Protein AF-A0A8J6X9X0-F1 (afdb_monomer_lite)

Foldseek 3Di:
DDPPDDVVNLQVVVCVVVCVVCVVVVQDDKDWDWADPDPFKIKIWIDGVDIDIDIDGPVRSVCVVVVPVVD

Organism: NCBI:txid2748662

Secondary structure (DSSP, 8-state):
------HHHHHHHHHHHHHHHHHHTT--S-EEEEEEEETTEEEEEEEESEEEEEEEEHHHHHHHHHTTS--

Sequence (71 aa):
MQQNYSIEAMQECIQSKLYMILSESGFGKIEINVEQIRVDKVAITIQSGVSLRFIFTKDDIQSWLHLKQLE

Radius of gyration: 12.73 Å; chains: 1; bounding box: 24×27×37 Å

Structure (mmCIF, N/CA/C/O backbone):
data_AF-A0A8J6X9X0-F1
#
_entry.id   AF-A0A8J6X9X0-F1
#
loop_
_atom_site.group_PDB
_atom_site.id
_atom_site.type_symbol
_atom_site.label_atom_id
_atom_site.label_alt_id
_atom_site.label_comp_id
_atom_site.label_asym_id
_atom_site.label_entity_id
_atom_site.label_seq_id
_atom_site.pdbx_PDB_ins_code
_atom_site.Cartn_x
_atom_site.Cartn_y
_atom_site.Cartn_z
_atom_site.occupancy
_atom_site.B_iso_or_equiv
_atom_site.auth_seq_id
_atom_site.auth_comp_id
_atom_site.auth_asym_id
_atom_site.auth_atom_id
_atom_site.pdbx_PDB_model_num
ATOM 1 N N . MET A 1 1 ? 8.691 8.520 -23.361 1.00 39.47 1 MET A N 1
ATOM 2 C CA . MET A 1 1 ? 9.728 8.172 -22.366 1.00 39.47 1 MET A CA 1
ATOM 3 C C . MET A 1 1 ? 9.000 7.770 -21.092 1.00 39.47 1 MET A C 1
ATOM 5 O O . MET A 1 1 ? 8.319 8.617 -20.535 1.00 39.47 1 MET A O 1
ATOM 9 N N . GLN A 1 2 ? 9.027 6.493 -20.697 1.00 43.94 2 GLN A N 1
ATOM 10 C CA . GLN A 1 2 ? 8.420 6.053 -19.432 1.00 43.94 2 GLN A CA 1
ATOM 11 C C . GLN A 1 2 ? 9.278 6.589 -18.278 1.00 43.94 2 GLN A C 1
ATOM 13 O O . GLN A 1 2 ? 10.456 6.245 -18.183 1.00 43.94 2 GLN A O 1
ATOM 18 N N . GLN A 1 3 ? 8.720 7.469 -17.441 1.00 50.66 3 GLN A N 1
ATOM 19 C CA . GLN A 1 3 ? 9.374 7.876 -16.198 1.00 50.66 3 GLN A CA 1
ATOM 20 C C . GLN A 1 3 ? 9.391 6.663 -15.267 1.00 50.66 3 GLN A C 1
ATOM 22 O O . GLN A 1 3 ? 8.362 6.243 -14.745 1.00 50.66 3 GLN A O 1
ATOM 27 N N . ASN A 1 4 ? 10.562 6.054 -15.117 1.00 53.91 4 ASN A N 1
ATOM 28 C CA . ASN A 1 4 ? 10.748 4.909 -14.243 1.00 53.91 4 ASN A CA 1
ATOM 29 C C . ASN A 1 4 ? 10.929 5.443 -12.814 1.00 53.91 4 ASN A C 1
ATOM 31 O O . ASN A 1 4 ? 12.047 5.736 -12.395 1.00 53.91 4 ASN A O 1
ATOM 35 N N . TYR A 1 5 ? 9.825 5.676 -12.098 1.00 60.12 5 TYR A N 1
ATOM 36 C CA . TYR A 1 5 ? 9.885 6.149 -10.713 1.00 60.12 5 TYR A CA 1
ATOM 37 C C . TYR A 1 5 ? 10.587 5.112 -9.830 1.00 60.12 5 TYR A C 1
ATOM 39 O O . TYR A 1 5 ? 10.294 3.914 -9.908 1.00 60.12 5 TYR A O 1
ATOM 47 N N . SER A 1 6 ? 11.516 5.568 -8.984 1.00 70.31 6 SER A N 1
ATOM 48 C CA . SER A 1 6 ? 12.117 4.706 -7.969 1.00 70.31 6 SER A CA 1
ATOM 49 C C . SER A 1 6 ? 11.034 4.226 -7.000 1.00 70.31 6 SER A C 1
ATOM 51 O O . SER A 1 6 ? 10.035 4.906 -6.756 1.00 70.31 6 SER A O 1
ATOM 53 N N . ILE A 1 7 ? 11.211 3.022 -6.458 1.00 69.50 7 ILE A N 1
ATOM 54 C CA . ILE A 1 7 ? 10.252 2.448 -5.506 1.00 69.50 7 ILE A CA 1
ATOM 55 C C . ILE A 1 7 ? 10.145 3.318 -4.262 1.00 69.50 7 ILE A C 1
ATOM 57 O O . ILE A 1 7 ? 9.036 3.535 -3.801 1.00 69.50 7 ILE A O 1
ATOM 61 N N . GLU A 1 8 ? 11.256 3.887 -3.802 1.00 73.56 8 GLU A N 1
ATOM 62 C CA . GLU A 1 8 ? 11.296 4.812 -2.667 1.00 73.56 8 GLU A CA 1
ATOM 63 C C . GLU A 1 8 ? 10.394 6.034 -2.902 1.00 73.56 8 GLU A C 1
ATOM 65 O O . GLU A 1 8 ? 9.541 6.339 -2.073 1.00 73.56 8 GLU A O 1
ATOM 70 N N . ALA A 1 9 ? 10.471 6.661 -4.083 1.00 74.81 9 ALA A N 1
ATOM 71 C CA . ALA A 1 9 ? 9.606 7.791 -4.425 1.00 74.81 9 ALA A CA 1
ATOM 72 C C . ALA A 1 9 ? 8.121 7.388 -4.513 1.00 74.81 9 ALA A C 1
ATOM 74 O O . ALA A 1 9 ? 7.235 8.144 -4.108 1.00 74.81 9 ALA A O 1
ATOM 75 N N . MET A 1 10 ? 7.830 6.181 -5.017 1.00 74.38 10 MET A N 1
ATOM 76 C CA . MET A 1 10 ? 6.466 5.643 -5.019 1.00 74.38 10 MET A CA 1
ATOM 77 C C . MET A 1 10 ? 5.972 5.367 -3.593 1.00 74.38 10 MET A C 1
ATOM 79 O O . MET A 1 10 ? 4.831 5.696 -3.283 1.00 74.38 10 MET A O 1
ATOM 83 N N . GLN A 1 11 ? 6.813 4.806 -2.720 1.00 77.19 11 GLN A N 1
ATOM 84 C CA . GLN A 1 11 ? 6.481 4.523 -1.323 1.00 77.19 11 GLN A CA 1
ATOM 85 C C . GLN A 1 11 ? 6.121 5.804 -0.571 1.00 77.19 11 GLN A C 1
ATOM 87 O O . GLN A 1 11 ? 5.036 5.866 0.005 1.00 77.19 11 GLN A O 1
ATOM 92 N N . GLU A 1 12 ? 6.968 6.835 -0.636 1.00 80.75 12 GLU A N 1
ATOM 93 C CA . GLU A 1 12 ? 6.715 8.120 0.027 1.00 80.75 12 GLU A CA 1
ATOM 94 C C . GLU A 1 12 ? 5.411 8.763 -0.462 1.00 80.75 12 GLU A C 1
ATOM 96 O O . GLU A 1 12 ? 4.590 9.224 0.337 1.00 80.75 12 GLU A O 1
ATOM 101 N N . CYS A 1 13 ? 5.169 8.741 -1.777 1.00 79.75 13 CYS A N 1
ATOM 102 C CA . CYS A 1 13 ? 3.962 9.323 -2.355 1.00 79.75 13 CYS A CA 1
ATOM 103 C C . CYS A 1 13 ? 2.692 8.560 -1.943 1.00 79.75 13 CYS A C 1
ATOM 105 O O . CYS A 1 13 ? 1.693 9.176 -1.560 1.00 79.75 13 CYS A O 1
ATOM 107 N N . ILE A 1 14 ? 2.732 7.223 -1.986 1.00 82.56 14 ILE A N 1
ATOM 108 C CA . ILE A 1 14 ? 1.628 6.354 -1.562 1.00 82.56 14 ILE A CA 1
ATOM 109 C C . ILE A 1 14 ? 1.324 6.577 -0.076 1.00 82.56 14 ILE A C 1
ATOM 111 O O . ILE A 1 14 ? 0.163 6.781 0.285 1.00 82.56 14 ILE A O 1
ATOM 115 N N . GLN A 1 15 ? 2.353 6.565 0.777 1.00 82.44 15 GLN A N 1
ATOM 116 C CA . GLN A 1 15 ? 2.208 6.762 2.219 1.00 82.44 15 GLN A CA 1
ATOM 117 C C . GLN A 1 15 ? 1.600 8.127 2.532 1.00 82.44 15 GLN A C 1
ATOM 119 O O . GLN A 1 15 ? 0.609 8.190 3.253 1.00 82.44 15 GLN A O 1
ATOM 124 N N . SER A 1 16 ? 2.130 9.203 1.946 1.00 82.44 16 SER A N 1
ATOM 125 C CA . SER A 1 16 ? 1.624 10.561 2.164 1.00 82.44 16 SER A CA 1
ATOM 126 C C . SER A 1 16 ? 0.154 10.705 1.745 1.00 82.44 16 SER A C 1
ATOM 128 O O . SER A 1 16 ? -0.664 11.214 2.515 1.00 82.44 16 SER A O 1
ATOM 130 N N . LYS A 1 17 ? -0.216 10.195 0.561 1.00 79.81 17 LYS A N 1
ATOM 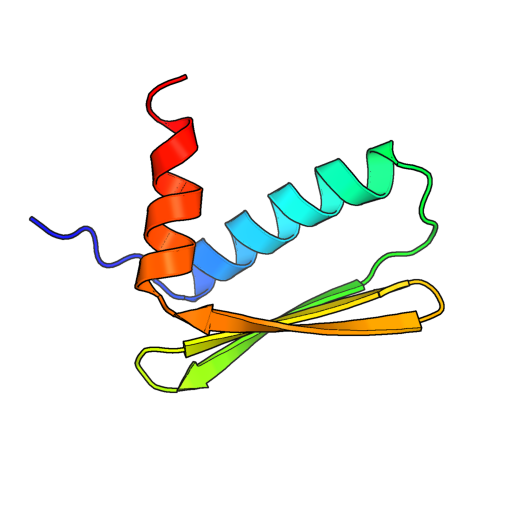131 C CA . LYS A 1 17 ? -1.593 10.279 0.042 1.00 79.81 17 LYS A CA 1
ATOM 132 C C . LYS A 1 17 ? -2.583 9.486 0.882 1.00 79.81 17 LYS A C 1
ATOM 134 O O . LYS A 1 17 ? -3.635 10.007 1.243 1.00 79.81 17 LYS A O 1
ATOM 139 N N . LEU A 1 18 ? -2.269 8.227 1.172 1.00 81.38 18 LEU A N 1
ATOM 140 C CA . LEU A 1 18 ? -3.169 7.376 1.943 1.00 81.38 18 LEU A CA 1
ATOM 141 C C . LEU A 1 18 ? -3.289 7.864 3.386 1.00 81.38 18 LEU A C 1
ATOM 143 O O . LEU A 1 18 ? -4.388 7.847 3.932 1.00 81.38 18 LEU A O 1
ATOM 147 N N . TYR A 1 19 ? -2.200 8.356 3.982 1.00 81.38 19 TYR A N 1
ATOM 148 C CA . TYR A 1 19 ? -2.246 8.960 5.308 1.00 81.38 19 TYR A CA 1
ATOM 149 C C . TYR A 1 19 ? -3.178 10.177 5.337 1.00 81.38 19 TYR A C 1
ATOM 151 O O . TYR A 1 19 ? -4.033 10.256 6.214 1.00 81.38 19 TYR A O 1
ATOM 159 N N . MET A 1 20 ? -3.084 11.081 4.354 1.00 80.31 20 MET A N 1
ATOM 160 C CA . MET A 1 20 ? -3.982 12.238 4.242 1.00 80.31 20 MET A CA 1
ATOM 161 C C . MET A 1 20 ? -5.454 11.798 4.189 1.00 80.31 20 MET A C 1
ATOM 163 O O . MET A 1 20 ? -6.226 12.171 5.065 1.00 80.31 20 MET A O 1
ATOM 167 N N . ILE A 1 21 ? -5.810 10.907 3.258 1.00 77.56 21 ILE A N 1
ATOM 168 C CA . ILE A 1 21 ? -7.193 10.424 3.074 1.00 77.56 21 ILE A CA 1
ATOM 169 C C . ILE A 1 21 ? -7.740 9.752 4.343 1.00 77.56 21 ILE A C 1
ATOM 171 O O . ILE A 1 21 ? -8.875 9.993 4.759 1.00 77.56 21 ILE A O 1
ATOM 175 N N . LEU A 1 22 ? -6.946 8.875 4.958 1.00 77.31 22 LEU A N 1
ATOM 176 C CA . LEU A 1 22 ? -7.394 8.072 6.094 1.00 77.31 22 LEU A CA 1
ATOM 177 C C . LEU A 1 22 ? -7.437 8.888 7.393 1.00 77.31 22 LEU A C 1
ATOM 179 O O . LEU A 1 22 ? -8.344 8.683 8.199 1.00 77.31 22 LEU A O 1
ATOM 183 N N . SER A 1 23 ? -6.513 9.837 7.573 1.00 71.19 23 SER A N 1
ATOM 184 C CA . SER A 1 23 ? -6.516 10.746 8.727 1.00 71.19 23 SER A CA 1
ATOM 185 C C . SER A 1 23 ? -7.701 11.717 8.693 1.00 71.19 23 SER A C 1
ATOM 187 O O . SER A 1 23 ? -8.357 11.905 9.716 1.00 71.19 23 SER A O 1
ATOM 189 N N . GLU A 1 24 ? -8.053 12.254 7.519 1.00 74.31 24 GLU A N 1
ATOM 190 C CA . GLU A 1 24 ? -9.252 13.087 7.333 1.00 74.31 24 GLU A CA 1
ATOM 191 C C . GLU A 1 24 ? -10.548 12.314 7.611 1.00 74.31 24 GLU A C 1
ATOM 193 O O . GLU A 1 24 ? -11.534 12.882 8.077 1.00 74.31 24 GLU A O 1
ATOM 198 N N . SER A 1 25 ? -10.534 11.000 7.386 1.00 71.56 25 SER A N 1
ATOM 199 C CA . SER A 1 25 ? -11.681 10.117 7.615 1.00 71.56 25 SER A CA 1
ATOM 200 C C . SER A 1 25 ? -11.904 9.761 9.096 1.00 71.56 25 SER A C 1
ATOM 202 O O . SER A 1 25 ? -12.840 9.028 9.413 1.00 71.56 25 SER A O 1
ATOM 204 N N . GLY A 1 26 ? -11.054 10.240 10.014 1.00 68.50 26 GLY A N 1
ATOM 205 C CA . GLY A 1 26 ? -11.174 9.979 11.454 1.00 68.50 26 GLY A CA 1
ATOM 206 C C . GLY A 1 26 ? -10.750 8.571 11.885 1.00 68.50 26 GLY A C 1
ATOM 207 O O . GLY A 1 26 ? -11.007 8.177 13.026 1.00 68.50 26 GLY A O 1
ATOM 208 N N . PHE A 1 27 ? -10.090 7.806 11.007 1.00 68.06 27 PHE A N 1
ATOM 209 C CA . PHE A 1 27 ? -9.392 6.593 11.428 1.00 68.06 27 PHE A CA 1
ATOM 210 C C . PHE A 1 27 ? -8.260 6.999 12.384 1.00 68.06 27 PHE A C 1
ATOM 212 O O . PHE A 1 27 ? -7.597 8.009 12.167 1.00 68.06 27 PHE A O 1
ATOM 219 N N . GLY A 1 28 ? -8.088 6.253 13.481 1.00 70.19 28 GLY A N 1
ATOM 220 C CA . GLY A 1 28 ? -7.115 6.557 14.537 1.00 70.19 28 GLY A CA 1
ATOM 221 C C . GLY A 1 28 ? -5.658 6.410 14.079 1.00 70.19 28 GLY A C 1
ATOM 222 O O . GLY A 1 28 ? -5.287 6.789 12.975 1.00 70.19 28 GLY A O 1
ATOM 223 N N . LYS A 1 29 ? -4.780 5.835 14.912 1.00 76.88 29 LYS A N 1
ATOM 224 C CA . LYS A 1 29 ? -3.405 5.556 14.464 1.00 76.88 29 LYS A CA 1
ATOM 225 C C . LYS A 1 29 ? -3.455 4.625 13.240 1.00 76.88 29 LYS A C 1
ATOM 227 O O . LYS A 1 29 ? -3.974 3.511 13.332 1.00 76.88 29 LYS A O 1
ATOM 232 N N . ILE A 1 30 ? -2.949 5.105 12.106 1.00 82.25 30 ILE A N 1
ATOM 233 C CA . ILE A 1 30 ? -2.84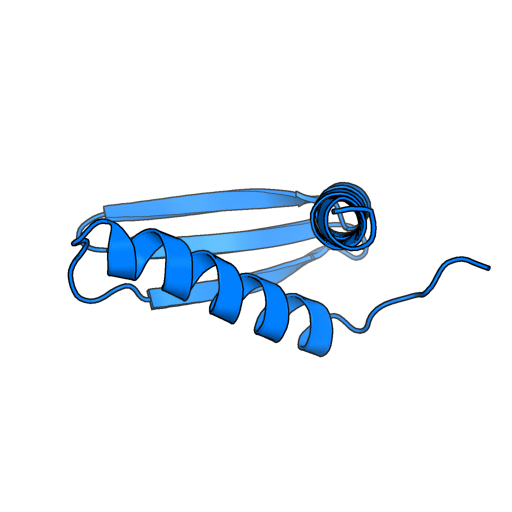7 4.358 10.850 1.00 82.25 30 ILE A CA 1
ATOM 234 C C . ILE A 1 30 ? -1.366 4.136 10.566 1.00 82.25 30 ILE A C 1
ATOM 236 O O . ILE A 1 30 ? -0.587 5.087 10.535 1.00 82.25 30 ILE A O 1
ATOM 240 N N . GLU A 1 31 ? -0.985 2.886 10.338 1.00 86.38 31 GLU A N 1
ATOM 241 C CA . GLU A 1 31 ? 0.349 2.515 9.872 1.00 86.38 31 GLU A CA 1
ATOM 242 C C . GLU A 1 31 ? 0.242 2.001 8.435 1.00 86.38 31 GLU A C 1
ATOM 244 O O . GLU A 1 31 ? -0.597 1.154 8.123 1.00 86.38 31 GLU A O 1
ATOM 249 N N . ILE A 1 32 ? 1.064 2.554 7.542 1.00 87.50 32 ILE A N 1
ATOM 250 C CA . ILE A 1 32 ? 1.050 2.228 6.114 1.00 87.50 32 ILE A CA 1
ATOM 251 C C . ILE A 1 32 ? 2.415 1.679 5.739 1.00 87.50 32 ILE A C 1
ATOM 253 O O . ILE A 1 32 ? 3.409 2.408 5.731 1.00 87.50 32 ILE A O 1
ATOM 257 N N . ASN A 1 33 ? 2.451 0.398 5.393 1.00 88.50 33 ASN A N 1
ATOM 258 C CA . ASN A 1 33 ? 3.642 -0.250 4.875 1.00 88.50 33 ASN A CA 1
ATOM 259 C C . ASN A 1 33 ? 3.487 -0.489 3.376 1.00 88.50 33 ASN A C 1
ATOM 261 O O . ASN A 1 33 ? 2.490 -1.052 2.925 1.00 88.50 33 ASN A O 1
ATOM 265 N N . VAL A 1 34 ? 4.491 -0.092 2.610 1.00 87.62 34 VAL A N 1
ATOM 266 C CA . VAL A 1 34 ? 4.544 -0.331 1.171 1.00 87.62 34 VAL A CA 1
ATOM 267 C C . VAL A 1 34 ? 5.773 -1.184 0.921 1.00 87.62 34 VAL A C 1
ATOM 269 O O . VAL A 1 34 ? 6.864 -0.811 1.330 1.00 87.62 34 VAL A O 1
ATOM 272 N N . GLU A 1 35 ? 5.618 -2.326 0.264 1.00 88.44 35 GLU A N 1
ATOM 273 C CA . GLU A 1 35 ? 6.719 -3.250 -0.004 1.00 88.44 35 GLU A CA 1
ATOM 274 C C . GLU A 1 35 ? 6.711 -3.696 -1.467 1.00 88.44 35 GLU A C 1
ATOM 276 O O . GLU A 1 35 ? 5.665 -4.006 -2.042 1.00 88.44 35 GLU A O 1
ATOM 281 N N . GLN A 1 36 ? 7.884 -3.754 -2.093 1.00 87.06 36 GLN A N 1
ATOM 282 C CA . GLN A 1 36 ? 8.008 -4.392 -3.396 1.00 87.06 36 GLN A CA 1
ATOM 283 C C . GLN A 1 36 ? 8.058 -5.910 -3.200 1.00 87.06 36 GLN A C 1
ATOM 285 O O . GLN A 1 36 ? 9.023 -6.437 -2.656 1.00 87.06 36 GLN A O 1
ATOM 290 N N . ILE A 1 37 ? 7.044 -6.622 -3.694 1.00 90.00 37 ILE A N 1
ATOM 291 C CA . ILE A 1 37 ? 6.984 -8.088 -3.587 1.00 90.00 37 ILE A CA 1
ATOM 292 C C . ILE A 1 37 ? 7.471 -8.800 -4.855 1.00 90.00 37 ILE A C 1
ATOM 294 O O . ILE A 1 37 ? 7.823 -9.976 -4.797 1.00 90.00 37 ILE A O 1
ATOM 298 N N . ARG A 1 38 ? 7.473 -8.113 -6.009 1.00 88.12 38 ARG A N 1
ATOM 299 C CA . ARG A 1 38 ? 8.044 -8.581 -7.289 1.00 88.12 38 ARG A CA 1
ATOM 300 C C . ARG A 1 38 ? 8.552 -7.407 -8.122 1.00 88.12 38 ARG A C 1
ATOM 302 O O . ARG A 1 38 ? 8.243 -6.253 -7.838 1.00 88.12 38 ARG A O 1
ATOM 309 N N . VAL A 1 39 ? 9.292 -7.694 -9.196 1.00 83.38 39 VAL A N 1
ATOM 310 C CA . VAL A 1 39 ? 9.807 -6.677 -10.137 1.00 83.38 39 VAL A CA 1
ATOM 311 C C . VAL A 1 39 ? 8.706 -5.722 -10.612 1.00 83.38 39 VAL A C 1
ATOM 313 O O . VAL A 1 39 ? 8.939 -4.517 -10.684 1.00 83.38 39 VAL A O 1
ATOM 316 N N . ASP A 1 40 ? 7.510 -6.250 -10.852 1.00 85.19 40 ASP A N 1
ATOM 317 C CA . ASP A 1 40 ? 6.330 -5.570 -11.383 1.00 85.19 40 ASP A CA 1
ATOM 318 C C . ASP A 1 40 ? 5.224 -5.325 -10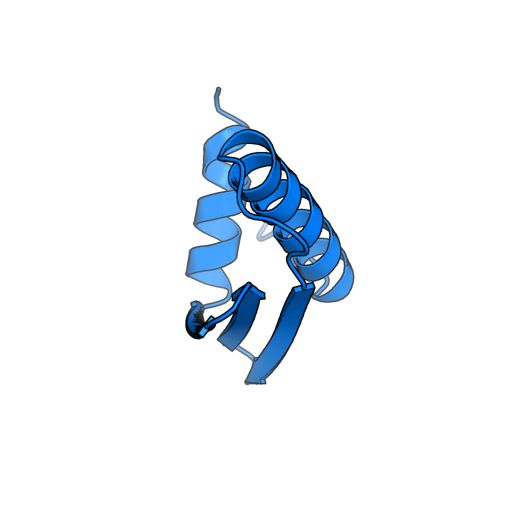.342 1.00 85.19 40 ASP A C 1
ATOM 320 O O . ASP A 1 40 ? 4.211 -4.725 -10.690 1.00 85.19 40 ASP A O 1
ATOM 324 N N . LYS A 1 41 ? 5.384 -5.768 -9.083 1.00 88.00 41 LYS A N 1
ATOM 325 C CA . LYS A 1 41 ? 4.313 -5.721 -8.068 1.00 88.00 41 LYS A CA 1
ATOM 326 C C . LYS A 1 41 ? 4.736 -5.093 -6.754 1.00 88.00 41 LYS A C 1
ATOM 328 O O . LYS A 1 41 ? 5.804 -5.386 -6.212 1.00 88.00 41 LYS A O 1
ATOM 333 N N . VAL A 1 42 ? 3.814 -4.323 -6.197 1.00 89.00 42 VAL A N 1
ATOM 334 C CA . VAL A 1 42 ? 3.933 -3.646 -4.910 1.00 89.00 42 VAL A CA 1
ATOM 335 C C . VAL A 1 42 ? 2.747 -4.054 -4.044 1.00 89.00 42 VAL A C 1
ATOM 337 O O . VAL A 1 42 ? 1.605 -4.055 -4.503 1.00 89.00 42 VAL A O 1
ATOM 340 N N . ALA A 1 43 ? 3.011 -4.422 -2.795 1.00 91.25 43 ALA A N 1
ATOM 341 C CA . ALA A 1 43 ? 1.972 -4.602 -1.798 1.00 91.25 43 ALA A CA 1
ATOM 342 C C . ALA A 1 43 ? 1.872 -3.355 -0.917 1.00 91.25 43 ALA A C 1
ATOM 344 O O . ALA A 1 43 ? 2.883 -2.803 -0.487 1.00 91.25 43 ALA A O 1
ATOM 345 N N . ILE A 1 44 ? 0.642 -2.935 -0.640 1.00 90.69 44 ILE A N 1
ATOM 346 C CA . ILE A 1 44 ? 0.320 -1.844 0.277 1.00 90.69 44 ILE A CA 1
ATOM 347 C C . ILE A 1 44 ? -0.478 -2.456 1.421 1.00 90.69 44 ILE A C 1
ATOM 349 O O . ILE A 1 44 ? -1.542 -3.036 1.204 1.00 90.69 44 ILE A O 1
ATOM 353 N N . THR A 1 45 ? 0.049 -2.349 2.633 1.00 91.56 45 THR A N 1
ATOM 354 C CA . THR A 1 45 ? -0.603 -2.808 3.859 1.00 91.56 45 THR A CA 1
ATOM 355 C C . THR A 1 45 ? -1.001 -1.598 4.688 1.00 91.56 45 THR A C 1
ATOM 357 O O . THR A 1 45 ? -0.165 -0.742 4.967 1.00 91.56 45 THR A O 1
ATOM 360 N N . ILE A 1 46 ? -2.269 -1.538 5.082 1.00 88.88 46 ILE A N 1
ATOM 361 C CA . ILE A 1 46 ? -2.833 -0.496 5.938 1.00 88.88 46 ILE A CA 1
ATOM 362 C C . ILE A 1 46 ? -3.265 -1.167 7.238 1.00 88.88 46 ILE A C 1
ATOM 364 O O . ILE A 1 46 ? -4.072 -2.099 7.224 1.00 88.88 46 ILE A O 1
ATOM 368 N N . GLN A 1 47 ? -2.723 -0.698 8.355 1.00 88.12 47 GLN A N 1
ATOM 369 C CA . GLN A 1 47 ? -3.035 -1.195 9.688 1.00 88.12 47 GLN A CA 1
ATOM 370 C C . GLN A 1 47 ? -3.716 -0.087 10.489 1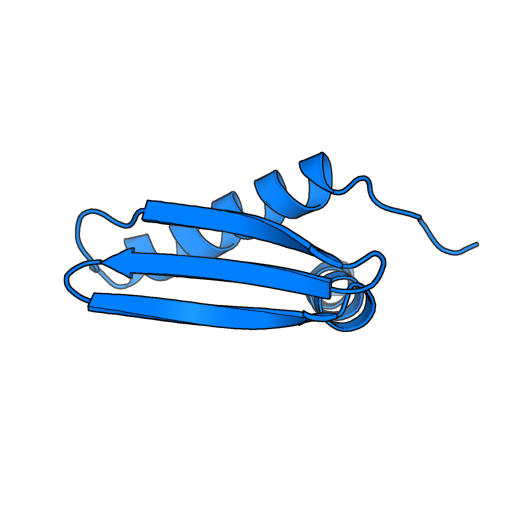.00 88.12 47 GLN A C 1
ATOM 372 O O . GLN A 1 47 ? -3.113 0.942 10.787 1.00 88.12 47 GLN A O 1
ATOM 377 N N . SER A 1 48 ? -4.986 -0.295 10.831 1.00 78.94 48 SER A N 1
ATOM 378 C CA . SER A 1 48 ? -5.737 0.582 11.737 1.00 78.94 48 SER A CA 1
ATOM 379 C C . SER A 1 48 ? -6.843 -0.225 12.414 1.00 78.94 48 SER A C 1
ATOM 381 O O . SER A 1 48 ? -7.923 -0.405 11.856 1.00 78.94 48 SER A O 1
ATOM 383 N N . GLY A 1 49 ? -6.538 -0.842 13.562 1.00 79.56 49 GLY A N 1
ATOM 384 C CA . GLY A 1 49 ? -7.421 -1.798 14.258 1.00 79.56 49 GLY A CA 1
ATOM 385 C C . GLY A 1 49 ? -7.646 -3.133 13.521 1.00 79.56 49 GLY A C 1
ATOM 386 O O . GLY A 1 49 ? -7.779 -4.174 14.157 1.00 79.56 49 GLY A O 1
ATOM 387 N N . VAL A 1 50 ? -7.616 -3.117 12.188 1.00 80.06 50 VAL A N 1
ATOM 388 C CA . VAL A 1 50 ? -7.663 -4.248 11.258 1.00 80.06 50 VAL A CA 1
ATOM 389 C C . VAL A 1 50 ? -6.498 -4.107 10.271 1.00 80.06 50 VAL A C 1
ATOM 391 O O . VAL A 1 50 ? -6.058 -2.994 9.977 1.00 80.06 50 VAL A O 1
ATOM 394 N N . SER A 1 51 ? -5.982 -5.235 9.776 1.00 88.56 51 SER A N 1
ATOM 395 C CA . SER A 1 51 ? -4.925 -5.279 8.760 1.00 88.56 51 SER A CA 1
ATOM 396 C C . SER A 1 51 ? -5.530 -5.545 7.384 1.00 88.56 51 SER A C 1
ATOM 398 O O . SER A 1 51 ? -6.118 -6.604 7.159 1.00 88.56 51 SER A O 1
ATOM 400 N N . LEU A 1 52 ? -5.388 -4.588 6.468 1.00 89.06 52 LEU A N 1
ATOM 401 C CA . LEU A 1 52 ? -5.798 -4.711 5.070 1.00 89.06 52 LEU A CA 1
ATOM 402 C C . LEU A 1 52 ? -4.559 -4.722 4.181 1.00 89.06 52 LEU A C 1
ATOM 404 O O . LEU A 1 52 ? -3.668 -3.893 4.350 1.00 89.06 52 LEU A O 1
ATOM 408 N N . ARG A 1 53 ? -4.506 -5.643 3.216 1.00 92.31 53 ARG A N 1
ATOM 409 C CA . ARG A 1 53 ? -3.381 -5.784 2.287 1.00 92.31 53 ARG A CA 1
ATOM 410 C C . ARG A 1 53 ? -3.880 -5.815 0.852 1.00 92.31 53 ARG A C 1
ATOM 412 O O . ARG A 1 53 ? -4.701 -6.654 0.494 1.00 92.31 53 ARG A O 1
ATOM 419 N N . PHE A 1 54 ? -3.318 -4.939 0.033 1.00 90.38 54 PHE A N 1
ATOM 420 C CA . PHE A 1 54 ? -3.622 -4.802 -1.384 1.00 90.38 54 PHE A CA 1
ATOM 421 C C . PHE A 1 54 ? -2.366 -5.065 -2.207 1.00 90.38 54 PHE A C 1
ATOM 423 O O . PHE A 1 54 ? -1.258 -4.763 -1.765 1.00 90.38 54 PHE A O 1
ATOM 430 N N . ILE A 1 55 ? -2.530 -5.642 -3.394 1.00 91.75 55 ILE A N 1
ATOM 431 C CA . ILE A 1 55 ? -1.431 -5.916 -4.321 1.00 91.75 55 ILE 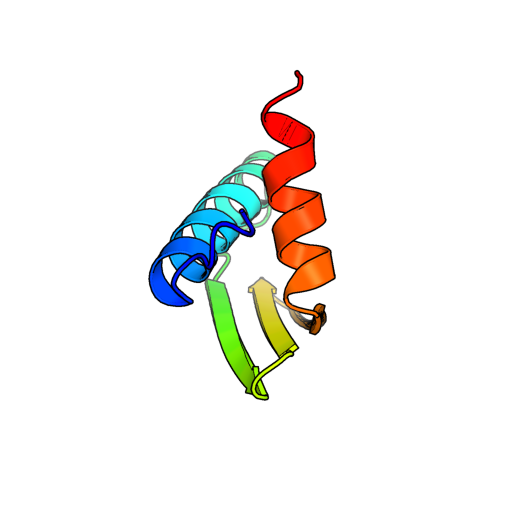A CA 1
ATOM 432 C C . ILE A 1 55 ? -1.737 -5.191 -5.621 1.00 91.75 55 ILE A C 1
ATOM 434 O O . ILE A 1 55 ? -2.767 -5.445 -6.237 1.00 91.75 55 ILE A O 1
ATOM 438 N N . PHE A 1 56 ? -0.813 -4.333 -6.031 1.00 89.31 56 PHE A N 1
ATOM 439 C CA . PHE A 1 56 ? -0.898 -3.542 -7.248 1.00 89.31 56 PHE A CA 1
ATOM 440 C C . PHE A 1 56 ? 0.278 -3.856 -8.160 1.00 89.31 56 PHE A C 1
ATOM 442 O O . PHE A 1 56 ? 1.371 -4.208 -7.698 1.00 89.31 56 PHE A O 1
ATOM 449 N N . THR A 1 57 ? 0.067 -3.715 -9.461 1.00 89.44 57 THR A N 1
ATOM 450 C CA . THR A 1 57 ? 1.179 -3.632 -10.403 1.00 89.44 57 THR A CA 1
ATOM 451 C C . THR A 1 57 ? 1.816 -2.245 -10.336 1.00 89.44 57 THR A C 1
ATOM 453 O O . THR A 1 57 ? 1.213 -1.275 -9.869 1.00 89.44 57 THR A O 1
ATOM 456 N N . LYS A 1 58 ? 3.060 -2.126 -10.804 1.00 80.88 58 LYS A N 1
ATOM 457 C CA . LYS A 1 58 ? 3.699 -0.814 -10.966 1.00 80.88 58 LYS A CA 1
ATOM 458 C C . LYS A 1 58 ? 2.907 0.087 -11.914 1.00 80.88 58 LYS A C 1
ATOM 460 O O . LYS A 1 58 ? 2.820 1.279 -11.645 1.00 80.88 58 LYS A O 1
ATOM 465 N N . ASP A 1 59 ? 2.289 -0.478 -12.948 1.00 84.00 59 ASP A N 1
ATOM 466 C CA . ASP A 1 59 ? 1.472 0.272 -13.906 1.00 84.00 59 ASP A CA 1
ATOM 467 C C . ASP A 1 59 ? 0.187 0.813 -13.260 1.00 84.00 59 ASP A C 1
ATOM 469 O O . ASP A 1 59 ? -0.189 1.958 -13.520 1.00 84.00 59 ASP A O 1
ATOM 473 N N . ASP A 1 60 ? -0.443 0.051 -12.355 1.00 84.56 60 ASP A N 1
ATOM 474 C CA . ASP A 1 60 ? -1.597 0.525 -11.573 1.00 84.56 60 ASP A CA 1
ATOM 475 C C . ASP A 1 60 ? -1.215 1.740 -10.719 1.00 84.56 60 ASP A C 1
ATOM 477 O O . ASP A 1 60 ? -1.917 2.752 -10.701 1.00 84.56 60 ASP A O 1
ATOM 481 N N . ILE A 1 61 ? -0.063 1.665 -10.041 1.00 79.00 61 ILE A N 1
ATOM 482 C CA . ILE A 1 61 ? 0.449 2.760 -9.209 1.00 79.00 61 ILE A CA 1
ATOM 483 C C . ILE A 1 61 ? 0.807 3.964 -10.078 1.00 79.00 61 ILE A C 1
ATOM 485 O O . ILE A 1 61 ? 0.426 5.085 -9.756 1.00 79.00 61 ILE A O 1
ATOM 489 N N . GLN A 1 62 ? 1.500 3.757 -11.197 1.00 77.00 62 GLN A N 1
ATOM 490 C CA . GLN A 1 62 ? 1.858 4.836 -12.118 1.00 77.00 62 GLN A CA 1
ATOM 491 C C . GLN A 1 62 ? 0.626 5.526 -12.704 1.00 77.00 62 GLN A C 1
ATOM 493 O O . GLN A 1 62 ? 0.623 6.752 -12.816 1.00 77.00 62 GLN A O 1
ATOM 498 N N . SER A 1 63 ? -0.416 4.762 -13.033 1.00 80.38 63 SER A N 1
ATOM 499 C CA . SER A 1 63 ? -1.698 5.291 -13.504 1.00 80.38 63 SER A CA 1
ATOM 500 C C . SER A 1 63 ? -2.386 6.109 -12.411 1.00 80.38 63 SER A C 1
ATOM 502 O O . SER A 1 63 ? -2.816 7.233 -12.661 1.00 80.38 63 SER A O 1
ATOM 504 N N . TRP A 1 64 ? -2.410 5.603 -11.173 1.00 75.25 64 TRP A N 1
ATOM 505 C CA . TRP A 1 64 ? -2.950 6.325 -10.019 1.00 75.25 64 TRP A CA 1
ATOM 506 C C . TRP A 1 64 ? -2.199 7.631 -9.720 1.00 75.25 64 TRP A C 1
ATOM 508 O O . TRP A 1 64 ? -2.813 8.642 -9.374 1.00 75.25 64 TRP A O 1
ATOM 518 N N . LE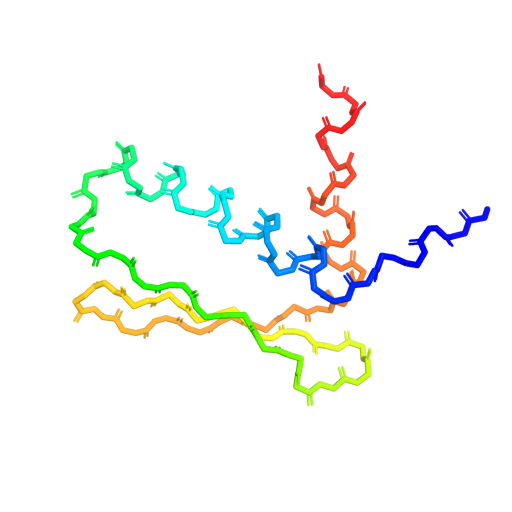U A 1 65 ? -0.875 7.638 -9.892 1.00 70.75 65 LEU A N 1
ATOM 519 C CA . LEU A 1 65 ? -0.041 8.825 -9.709 1.00 70.75 65 LEU A CA 1
ATOM 520 C C . LEU A 1 65 ? -0.225 9.855 -10.837 1.00 70.75 65 LEU A C 1
ATOM 522 O O . LEU A 1 65 ? -0.282 11.051 -10.550 1.00 70.75 65 LEU A O 1
ATOM 526 N N . HIS A 1 66 ? -0.358 9.414 -12.094 1.00 67.69 66 HIS A N 1
ATOM 527 C CA . HIS A 1 66 ? -0.563 10.302 -13.248 1.00 67.69 66 HIS A CA 1
ATOM 528 C C . HIS A 1 66 ? -1.964 10.910 -13.317 1.00 67.69 66 HIS A C 1
ATOM 530 O O . HIS A 1 66 ? -2.103 12.022 -13.822 1.00 67.69 66 HIS A O 1
ATOM 536 N N . LEU A 1 67 ? -2.985 10.231 -12.782 1.00 54.59 67 LEU A N 1
ATOM 537 C CA . LEU A 1 67 ? -4.362 10.736 -12.758 1.00 54.59 67 LEU A CA 1
ATOM 538 C C . LEU A 1 67 ? -4.495 12.124 -12.102 1.00 54.59 67 LEU A C 1
ATOM 540 O O . LEU A 1 67 ? -5.434 12.838 -12.423 1.00 54.59 67 LEU A O 1
ATOM 544 N N . LYS A 1 68 ? -3.540 12.544 -11.258 1.00 46.38 68 LYS A N 1
ATOM 545 C CA . LYS A 1 68 ? -3.535 13.866 -10.605 1.00 46.38 68 LYS A CA 1
ATOM 546 C C . LYS A 1 68 ? -2.667 14.949 -11.259 1.00 46.38 68 LYS A C 1
ATOM 548 O O . LYS A 1 68 ? -2.643 16.056 -10.741 1.00 46.38 68 LYS A O 1
ATOM 553 N N . GLN A 1 69 ? -1.933 14.674 -12.341 1.00 47.38 69 GLN A N 1
ATOM 554 C CA . GLN A 1 69 ? -1.237 15.745 -13.089 1.00 47.38 69 GLN A CA 1
ATOM 555 C C . GLN A 1 69 ? -2.145 16.432 -14.124 1.00 47.38 69 GLN A C 1
ATOM 557 O O . GLN A 1 69 ? -1.723 17.392 -14.764 1.00 47.38 69 GLN A O 1
ATOM 562 N N . LEU A 1 70 ? -3.365 15.921 -14.306 1.00 42.09 70 LEU A N 1
ATOM 563 C CA . LEU A 1 70 ? -4.364 16.426 -15.251 1.00 42.09 70 LEU A CA 1
ATOM 564 C C . LEU A 1 70 ? -5.563 17.110 -14.560 1.00 42.09 70 LEU A C 1
ATOM 566 O O . LEU A 1 70 ? -6.476 17.541 -15.261 1.00 42.09 70 LEU A O 1
ATOM 570 N N . GLU A 1 71 ? -5.552 17.214 -13.225 1.00 39.84 71 GLU A N 1
ATOM 571 C CA . GLU A 1 71 ? -6.476 18.030 -12.412 1.00 39.84 71 GLU A CA 1
ATOM 572 C C . GLU A 1 71 ? -5.751 19.272 -11.884 1.00 39.84 71 GLU A C 1
ATOM 574 O O . GLU A 1 71 ? -6.370 20.359 -11.890 1.00 39.84 71 GLU A O 1
#

pLDDT: mean 76.84, std 13.65, range [39.47, 92.31]